Protein AF-A0A8T5NSU2-F1 (afdb_monomer)

Nearest PDB structures (foldseek):
  5zkt-assembly1_A  TM=5.683E-01  e=5.559E+00  Oryza sativa Japonica Group

Secondary structure (DSSP, 8-state):
--------------HHHHHHHHHHHHHHT-S-HHHHHHHHHHHHHHHHHHTT-------HHHHHHHHHHHHTTS-SSHHHHHHHHHHHH--HHHHHHHHHHHHHHHHHH-------------------

Structure (mmCIF, N/CA/C/O backbone):
data_AF-A0A8T5NSU2-F1
#
_entry.id   AF-A0A8T5NSU2-F1
#
loop_
_atom_site.group_PDB
_atom_site.id
_atom_site.type_symbol
_atom_site.label_atom_id
_atom_site.label_alt_id
_atom_site.label_comp_id
_atom_site.label_asym_id
_atom_site.label_entity_id
_atom_site.label_seq_id
_atom_site.pdbx_PDB_ins_code
_atom_site.Cartn_x
_atom_site.Cartn_y
_atom_site.Cartn_z
_atom_site.occupancy
_atom_site.B_iso_or_equiv
_atom_site.auth_seq_id
_atom_site.auth_comp_id
_atom_site.auth_asym_id
_atom_site.auth_atom_id
_atom_site.pdbx_PDB_model_num
ATOM 1 N N . MET A 1 1 ? 9.307 -31.018 8.987 1.00 41.88 1 MET A N 1
ATOM 2 C CA . MET A 1 1 ? 8.361 -29.896 8.836 1.00 41.88 1 MET A CA 1
ATOM 3 C C . MET A 1 1 ? 8.693 -28.917 9.944 1.00 41.88 1 MET A C 1
ATOM 5 O O . MET A 1 1 ? 8.577 -29.302 11.096 1.00 41.88 1 MET A O 1
ATOM 9 N N . GLN A 1 2 ? 9.251 -27.750 9.623 1.00 43.94 2 GLN A N 1
ATOM 10 C CA . GLN A 1 2 ? 9.452 -26.691 10.616 1.00 43.94 2 GLN A CA 1
ATOM 11 C C . GLN A 1 2 ? 8.099 -26.013 10.831 1.00 43.94 2 GLN A C 1
ATOM 13 O O . GLN A 1 2 ? 7.502 -25.534 9.869 1.00 43.94 2 GLN A O 1
ATOM 18 N N . GLU A 1 3 ? 7.595 -26.041 12.062 1.00 50.22 3 GLU A N 1
ATOM 19 C CA . GLU A 1 3 ? 6.443 -25.239 12.468 1.00 50.22 3 GLU A CA 1
ATOM 20 C C . GLU A 1 3 ? 6.800 -23.761 12.269 1.00 50.22 3 GLU A C 1
ATOM 22 O O . GLU A 1 3 ? 7.775 -23.271 12.840 1.00 50.22 3 GLU A O 1
ATOM 27 N N . GLN A 1 4 ? 6.037 -23.052 11.433 1.00 49.06 4 GLN A N 1
ATOM 28 C CA . GLN A 1 4 ? 6.045 -21.593 11.446 1.00 49.06 4 GLN A CA 1
ATOM 29 C C . GLN A 1 4 ? 5.498 -21.167 12.807 1.00 49.06 4 GLN A C 1
ATOM 31 O O . GLN A 1 4 ? 4.303 -21.275 13.073 1.00 49.06 4 GLN A O 1
ATOM 36 N N . VAL A 1 5 ? 6.392 -20.749 13.696 1.00 53.38 5 VAL A N 1
ATOM 37 C CA . VAL A 1 5 ? 6.012 -20.100 14.945 1.00 53.38 5 VAL A CA 1
ATOM 38 C C . VAL A 1 5 ? 5.362 -18.776 14.559 1.00 53.38 5 VAL A C 1
ATOM 40 O O . VAL A 1 5 ? 6.034 -17.897 14.029 1.00 53.38 5 VAL A O 1
ATOM 43 N N . ASP A 1 6 ? 4.055 -18.651 14.790 1.00 65.38 6 ASP A N 1
ATOM 44 C CA . ASP A 1 6 ? 3.331 -17.385 14.661 1.00 65.38 6 ASP A CA 1
ATOM 45 C C . ASP A 1 6 ? 3.981 -16.364 15.613 1.00 65.38 6 ASP A C 1
ATOM 47 O O . ASP A 1 6 ? 3.772 -16.397 16.833 1.00 65.38 6 ASP A O 1
ATOM 51 N N . GLU A 1 7 ? 4.826 -15.485 15.073 1.00 78.69 7 GLU A N 1
ATOM 52 C CA . GLU A 1 7 ? 5.496 -14.449 15.852 1.00 78.69 7 GLU A CA 1
ATOM 53 C C . GLU A 1 7 ? 4.450 -13.491 16.434 1.00 78.69 7 GLU A C 1
ATOM 55 O O . GLU A 1 7 ? 3.730 -12.777 15.732 1.00 78.69 7 GLU A O 1
ATOM 60 N N . ARG A 1 8 ? 4.338 -13.482 17.765 1.00 79.69 8 ARG A N 1
ATOM 61 C CA . ARG A 1 8 ? 3.400 -12.616 18.482 1.00 79.69 8 ARG A CA 1
ATOM 62 C C . ARG A 1 8 ? 4.044 -11.273 18.790 1.00 79.69 8 ARG A C 1
ATOM 64 O O . ARG A 1 8 ? 4.994 -11.195 19.562 1.00 79.69 8 ARG A O 1
ATOM 71 N N . VAL A 1 9 ? 3.448 -10.205 18.266 1.00 82.00 9 VAL A N 1
ATOM 72 C CA . VAL A 1 9 ? 3.836 -8.818 18.558 1.00 82.00 9 VAL A CA 1
ATOM 73 C C . VAL A 1 9 ? 2.920 -8.229 19.636 1.00 82.00 9 VAL A C 1
ATOM 75 O O . VAL A 1 9 ? 1.698 -8.364 19.567 1.00 82.00 9 VAL A O 1
ATOM 78 N N . SER A 1 10 ? 3.499 -7.547 20.630 1.00 87.06 10 SER A N 1
ATOM 79 C CA . SER A 1 10 ? 2.752 -6.759 21.624 1.00 87.06 10 SER A CA 1
ATOM 80 C C . SER A 1 10 ? 3.189 -5.297 21.575 1.00 87.06 10 SER A C 1
ATOM 82 O O . SER A 1 10 ? 4.386 -5.017 21.538 1.00 87.06 10 SER A O 1
ATOM 84 N N . ALA A 1 11 ? 2.232 -4.371 21.607 1.00 86.00 11 ALA A N 1
ATOM 85 C CA . ALA A 1 11 ? 2.486 -2.934 21.629 1.00 86.00 11 ALA A CA 1
ATOM 86 C C . ALA A 1 11 ? 1.686 -2.270 22.755 1.00 86.00 11 ALA A C 1
ATOM 88 O O . ALA A 1 11 ? 0.581 -2.704 23.094 1.00 86.00 11 ALA A O 1
ATOM 89 N N . ARG A 1 12 ? 2.257 -1.219 23.353 1.00 92.00 12 ARG A N 1
ATOM 90 C CA . ARG A 1 12 ? 1.600 -0.423 24.395 1.00 92.00 12 ARG A CA 1
ATOM 91 C C . ARG A 1 12 ? 0.899 0.765 23.753 1.00 92.00 12 ARG A C 1
ATOM 93 O O . ARG A 1 12 ? 1.501 1.479 22.961 1.00 92.00 12 ARG A O 1
ATOM 100 N N . PHE A 1 13 ? -0.349 0.985 24.143 1.00 91.75 13 PHE A N 1
ATOM 101 C CA . PHE A 1 13 ? -1.159 2.107 23.688 1.00 91.75 13 PHE A CA 1
ATOM 102 C C . PHE A 1 13 ? -1.636 2.922 24.881 1.00 91.75 13 PHE A C 1
ATOM 104 O O . PHE A 1 13 ? -1.889 2.381 25.961 1.00 91.75 13 PHE A O 1
ATOM 111 N N . GLU A 1 14 ? -1.807 4.222 24.670 1.00 95.56 14 GLU A N 1
ATOM 112 C CA . GLU A 1 14 ? -2.485 5.071 25.638 1.00 95.56 14 GLU A CA 1
ATOM 113 C C . GLU A 1 14 ? -3.954 4.663 25.787 1.00 95.56 14 GLU A C 1
ATOM 115 O O . GLU A 1 14 ? -4.616 4.249 24.829 1.00 95.56 14 GLU A O 1
ATOM 120 N N . LYS A 1 15 ? -4.496 4.838 26.995 1.00 93.19 15 LYS A N 1
ATOM 121 C CA . LYS A 1 15 ? -5.884 4.475 27.306 1.00 93.19 15 LYS A CA 1
ATOM 122 C C . LYS A 1 15 ? -6.886 5.161 26.371 1.00 93.19 15 LYS A C 1
ATOM 124 O O . LYS A 1 15 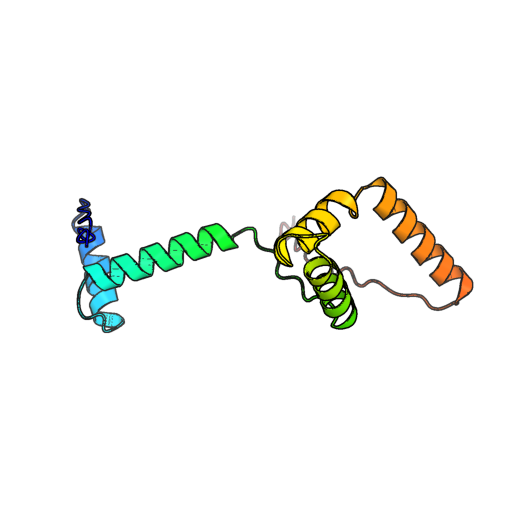? -7.751 4.492 25.812 1.00 93.19 15 LYS A O 1
ATOM 129 N N . ALA A 1 16 ? -6.723 6.465 26.144 1.00 94.25 16 ALA A N 1
ATOM 130 C CA . ALA A 1 16 ? -7.602 7.243 25.271 1.00 94.25 16 ALA A CA 1
ATOM 131 C C . ALA A 1 16 ? -7.591 6.738 23.815 1.00 94.25 16 ALA A C 1
ATOM 133 O O . ALA A 1 16 ? -8.600 6.809 23.114 1.00 94.25 16 ALA A O 1
ATOM 134 N N . MET A 1 17 ? -6.460 6.200 23.351 1.00 91.56 17 MET A N 1
ATOM 135 C CA . MET A 1 17 ? -6.356 5.603 22.022 1.00 91.56 17 MET A CA 1
ATOM 136 C C . MET A 1 17 ? -7.109 4.273 21.954 1.00 91.56 17 MET A C 1
ATOM 138 O O . MET A 1 17 ? -7.865 4.044 21.011 1.00 91.56 17 MET A O 1
ATOM 142 N N . MET A 1 18 ? -6.974 3.427 22.978 1.00 93.81 18 MET A N 1
ATOM 143 C CA . MET A 1 18 ? -7.697 2.154 23.038 1.00 93.81 18 MET A CA 1
ATOM 144 C C . MET A 1 18 ? -9.214 2.334 23.121 1.00 93.81 18 MET A C 1
ATOM 146 O O . MET A 1 18 ? -9.948 1.554 22.522 1.00 93.81 18 MET A O 1
ATOM 150 N N . GLU A 1 19 ? -9.695 3.392 23.774 1.00 94.56 19 GLU A N 1
ATOM 151 C CA . GLU A 1 19 ? -11.123 3.737 23.792 1.00 94.56 19 GLU A CA 1
ATOM 152 C C . GLU A 1 19 ? -11.651 4.097 22.391 1.00 94.56 19 GLU A C 1
ATOM 154 O O . GLU A 1 19 ? -12.759 3.701 22.015 1.00 94.56 19 GLU A O 1
ATOM 159 N N . LYS A 1 20 ? -10.849 4.796 21.576 1.00 93.25 20 LYS A N 1
ATOM 160 C CA . LYS A 1 20 ? -11.188 5.066 20.168 1.00 93.25 20 LYS A CA 1
ATOM 161 C C . LYS A 1 20 ? -11.215 3.779 19.344 1.00 93.25 20 LYS A C 1
ATOM 163 O O . LYS A 1 20 ? -12.150 3.579 18.572 1.00 93.25 20 LYS A O 1
ATOM 168 N N . VAL A 1 21 ? -10.229 2.901 19.539 1.00 93.31 21 VAL A N 1
ATOM 169 C CA . VAL A 1 21 ? -10.177 1.586 18.879 1.00 93.31 21 VAL A CA 1
ATOM 170 C C . VAL A 1 21 ? -11.413 0.762 19.231 1.00 93.31 21 VAL A C 1
ATOM 172 O O . VAL A 1 21 ? -12.066 0.238 18.337 1.00 93.31 21 VAL A O 1
ATOM 175 N N . ASP A 1 22 ? -11.803 0.710 20.504 1.00 93.75 22 ASP A N 1
ATOM 176 C CA . ASP A 1 22 ? -13.002 -0.009 20.950 1.00 93.75 22 ASP A CA 1
ATOM 177 C C . ASP A 1 22 ? -14.282 0.492 20.296 1.00 93.75 22 ASP A C 1
ATOM 179 O O . ASP A 1 22 ? -15.144 -0.299 19.900 1.00 93.75 22 ASP A O 1
ATOM 183 N N . LYS A 1 23 ? -14.407 1.814 20.170 1.00 94.69 23 LYS A N 1
ATOM 184 C CA . LYS A 1 23 ? -15.542 2.431 19.491 1.00 94.69 23 LYS A CA 1
ATOM 185 C C . LYS A 1 23 ? -15.609 1.997 18.026 1.00 94.69 23 LYS A C 1
ATOM 187 O O . LYS A 1 23 ? -16.686 1.633 17.557 1.00 94.69 23 LYS A O 1
ATOM 192 N N . GLU A 1 24 ? -14.480 1.995 17.321 1.00 92.81 24 GLU A N 1
ATOM 193 C CA . GLU A 1 24 ? -14.416 1.591 15.912 1.00 92.81 24 GLU A CA 1
ATOM 194 C C . GLU A 1 24 ? -14.621 0.083 15.713 1.00 92.81 24 GLU A C 1
ATOM 196 O O . GLU A 1 24 ? -15.353 -0.310 14.805 1.00 92.81 24 GLU A O 1
ATOM 201 N N . VAL A 1 25 ? -14.067 -0.759 16.593 1.00 94.50 25 VAL A N 1
ATOM 202 C CA . VAL A 1 25 ? -14.277 -2.218 16.595 1.00 94.50 25 VAL A CA 1
ATOM 203 C C . VAL A 1 25 ? -15.767 -2.538 16.684 1.00 94.50 25 VAL A C 1
ATOM 205 O O . VAL A 1 25 ? -16.285 -3.285 15.854 1.00 94.50 25 VAL A O 1
ATOM 208 N N . ARG A 1 26 ? -16.480 -1.914 17.634 1.00 92.81 26 ARG A N 1
ATOM 209 C CA . ARG A 1 26 ? -17.932 -2.096 17.800 1.00 92.81 26 ARG A CA 1
ATOM 210 C C . ARG A 1 26 ? -18.719 -1.567 16.608 1.00 92.81 26 ARG A C 1
ATOM 212 O O . ARG A 1 26 ? -19.615 -2.245 16.122 1.00 92.81 26 ARG A O 1
ATOM 219 N N . LYS A 1 27 ? -18.383 -0.365 16.133 1.00 93.00 27 LYS A N 1
ATOM 220 C CA . LYS A 1 27 ? -19.085 0.293 15.022 1.00 93.00 27 LYS A CA 1
ATOM 221 C C . LYS A 1 27 ? -18.992 -0.504 13.720 1.00 93.00 27 LYS A C 1
ATOM 223 O O . LYS A 1 27 ? -19.951 -0.532 12.959 1.00 93.00 27 LYS A O 1
ATOM 228 N N . ARG A 1 28 ? -17.838 -1.116 13.454 1.00 90.75 28 ARG A N 1
ATOM 229 C CA . ARG A 1 28 ? -17.561 -1.848 12.209 1.00 90.75 28 ARG A CA 1
ATOM 230 C C . ARG A 1 28 ? -17.786 -3.360 12.326 1.00 90.75 28 ARG A C 1
ATOM 232 O O . ARG A 1 28 ? -17.606 -4.060 11.338 1.00 90.75 28 ARG A O 1
ATOM 239 N N . GLY A 1 29 ? -18.180 -3.854 13.502 1.00 91.88 29 GLY A N 1
ATOM 240 C CA . GLY A 1 29 ? -18.499 -5.267 13.718 1.00 91.88 29 GLY A CA 1
ATOM 241 C C . GLY A 1 29 ? -17.285 -6.199 13.703 1.00 91.88 29 GLY A C 1
ATOM 242 O O . GLY A 1 29 ? -17.420 -7.358 13.323 1.00 91.88 29 GLY A O 1
ATOM 243 N N . TYR A 1 30 ? -16.102 -5.717 14.095 1.00 91.75 30 TYR A N 1
ATOM 244 C CA . TYR A 1 30 ? -14.924 -6.581 14.211 1.00 91.75 30 TYR A CA 1
ATOM 245 C C . TYR A 1 30 ? -15.037 -7.497 15.437 1.00 91.75 30 TYR A C 1
ATOM 247 O O . TYR A 1 30 ? -15.476 -7.044 16.498 1.00 91.75 30 TYR A O 1
ATOM 255 N N . PRO A 1 31 ? -14.592 -8.762 15.347 1.00 88.38 31 PRO A N 1
ATOM 256 C CA . PRO A 1 31 ? -14.737 -9.720 16.443 1.00 88.38 31 PRO A CA 1
ATOM 257 C C . PRO A 1 31 ? -13.791 -9.426 17.613 1.00 88.38 31 PRO A C 1
ATOM 259 O O . PRO A 1 31 ? -14.102 -9.752 18.756 1.00 88.38 31 PRO A O 1
ATOM 262 N N . ASN A 1 32 ? -12.634 -8.806 17.361 1.00 91.62 32 ASN A N 1
ATOM 263 C CA . ASN A 1 32 ? -11.714 -8.372 18.407 1.00 91.62 32 ASN A CA 1
ATOM 264 C C . ASN A 1 32 ? -10.835 -7.192 17.953 1.00 91.62 32 ASN A C 1
ATOM 266 O O . ASN A 1 32 ? -10.723 -6.878 16.766 1.00 91.62 32 ASN A O 1
ATOM 270 N N . ARG A 1 33 ? -10.186 -6.546 18.929 1.00 91.69 33 ARG A N 1
ATOM 271 C CA . ARG A 1 33 ? -9.273 -5.411 18.714 1.00 91.69 33 ARG A CA 1
ATOM 272 C C . ARG A 1 33 ? -8.079 -5.777 17.836 1.00 91.69 33 ARG A C 1
ATOM 274 O O . ARG A 1 33 ? -7.659 -4.966 17.022 1.00 91.69 33 ARG A O 1
ATOM 281 N N . SER A 1 34 ? -7.527 -6.975 18.015 1.00 90.50 34 SER A N 1
ATOM 282 C CA . SER A 1 34 ? -6.327 -7.417 17.304 1.00 90.50 34 SER A CA 1
ATOM 283 C C . SER A 1 34 ? -6.574 -7.560 15.806 1.00 90.50 34 SER A C 1
ATOM 285 O O . SER A 1 34 ? -5.721 -7.170 15.018 1.00 90.50 34 SER A O 1
ATOM 287 N N . GLU A 1 35 ? -7.743 -8.055 15.399 1.00 89.69 35 GLU A N 1
ATOM 288 C CA . GLU A 1 35 ? -8.114 -8.143 13.988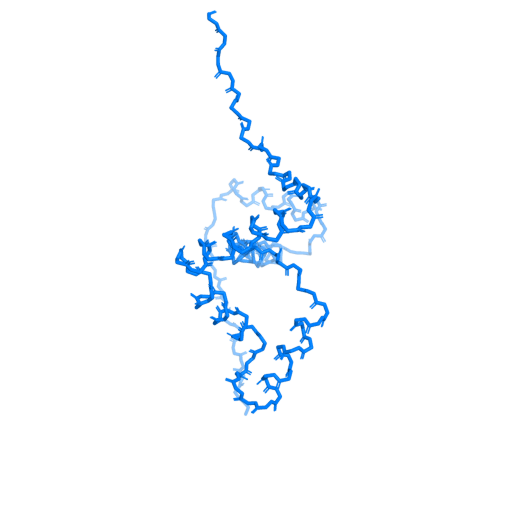 1.00 89.69 35 GLU A CA 1
ATOM 289 C C . GLU A 1 35 ? -8.310 -6.759 13.372 1.00 89.69 35 GLU A C 1
ATOM 291 O O . GLU A 1 35 ? -7.798 -6.500 12.286 1.00 89.69 35 GLU A O 1
ATOM 296 N N . PHE A 1 36 ? -8.984 -5.852 14.084 1.00 93.25 36 PHE A N 1
ATOM 297 C CA . PHE A 1 36 ? -9.112 -4.466 13.637 1.00 93.25 36 PHE A CA 1
ATOM 298 C C . PHE A 1 36 ? -7.741 -3.809 13.444 1.00 93.25 36 PHE A C 1
ATOM 300 O O . PHE A 1 36 ? -7.493 -3.214 12.400 1.00 93.25 36 PHE A O 1
ATOM 307 N N . LEU A 1 37 ? -6.845 -3.940 14.428 1.00 92.06 37 LEU A N 1
ATOM 308 C CA . LEU A 1 37 ? -5.506 -3.361 14.356 1.00 92.06 37 LEU A CA 1
ATOM 309 C C . LEU A 1 37 ? -4.688 -3.975 13.219 1.00 92.06 37 LEU A C 1
ATOM 311 O O . LEU A 1 37 ? -4.047 -3.227 12.495 1.00 92.06 37 LEU A O 1
ATOM 315 N N . ARG A 1 38 ? -4.766 -5.295 13.002 1.00 90.06 38 ARG A N 1
ATOM 316 C CA . ARG A 1 38 ? -4.087 -5.957 11.879 1.00 90.06 38 ARG A CA 1
ATOM 317 C C . ARG A 1 38 ? -4.526 -5.366 10.540 1.00 90.06 38 ARG A C 1
ATOM 319 O O . ARG A 1 38 ? -3.679 -4.900 9.788 1.00 90.06 38 ARG A O 1
ATOM 326 N N . ARG A 1 39 ? -5.838 -5.292 10.289 1.00 89.94 39 ARG A N 1
ATOM 327 C CA . ARG A 1 39 ? -6.360 -4.727 9.033 1.00 89.94 39 ARG A CA 1
ATOM 328 C C . ARG A 1 39 ? -6.060 -3.240 8.887 1.00 89.94 39 ARG A C 1
ATOM 330 O O . ARG A 1 39 ? -5.809 -2.773 7.785 1.00 89.94 39 ARG A O 1
ATOM 337 N N . ALA A 1 40 ? -6.095 -2.486 9.985 1.00 89.62 40 ALA A N 1
ATOM 338 C CA . ALA A 1 40 ? -5.750 -1.070 9.967 1.00 89.62 40 ALA A CA 1
ATOM 339 C C . ALA A 1 40 ? -4.269 -0.858 9.618 1.00 89.62 40 ALA A C 1
ATOM 341 O O . ALA A 1 40 ? -3.949 0.046 8.853 1.00 89.62 40 ALA A O 1
ATOM 342 N N . THR A 1 41 ? -3.376 -1.696 10.150 1.00 89.75 41 THR A N 1
ATOM 343 C CA . THR A 1 41 ? -1.949 -1.672 9.818 1.00 89.75 41 THR A CA 1
ATOM 344 C C . THR A 1 41 ? -1.703 -2.085 8.370 1.00 89.75 41 THR A C 1
ATOM 346 O O . THR A 1 41 ? -0.977 -1.381 7.680 1.00 89.75 41 THR A O 1
ATOM 349 N N . GLU A 1 42 ? -2.333 -3.159 7.889 1.00 89.69 42 GLU A N 1
ATOM 350 C CA . GLU A 1 42 ? -2.246 -3.587 6.483 1.00 89.69 42 GLU A CA 1
ATOM 351 C C . GLU A 1 42 ? -2.706 -2.478 5.533 1.00 89.69 42 GLU A C 1
ATOM 353 O O . GLU A 1 42 ? -1.961 -2.094 4.639 1.00 89.69 42 GLU A O 1
ATOM 358 N N . ALA A 1 43 ? -3.878 -1.886 5.785 1.00 86.06 43 ALA A N 1
ATOM 359 C CA . ALA A 1 43 ? -4.407 -0.799 4.966 1.00 86.06 43 ALA A CA 1
ATOM 360 C C . ALA A 1 43 ? -3.517 0.452 4.996 1.00 86.06 43 ALA A C 1
ATOM 362 O O . ALA A 1 43 ? -3.412 1.164 4.003 1.00 86.06 43 ALA A O 1
ATOM 363 N N . TYR A 1 44 ? -2.876 0.740 6.131 1.00 85.19 44 TYR A N 1
ATOM 364 C CA . TYR A 1 44 ? -1.945 1.861 6.241 1.00 85.19 44 TYR A CA 1
ATOM 365 C C . TYR A 1 44 ? -0.638 1.601 5.482 1.00 85.19 44 TYR A C 1
ATOM 367 O O . TYR A 1 44 ? -0.135 2.501 4.818 1.00 85.19 44 TYR A O 1
ATOM 375 N N . LEU A 1 45 ? -0.105 0.378 5.540 1.00 83.69 45 LEU A N 1
ATOM 376 C CA . LEU A 1 45 ? 1.081 -0.011 4.775 1.00 83.69 45 LEU A CA 1
ATOM 377 C C . LEU A 1 45 ? 0.795 -0.006 3.271 1.00 83.69 45 LEU A C 1
ATOM 379 O O . LEU A 1 45 ? 1.572 0.567 2.518 1.00 83.69 45 LEU A O 1
ATOM 383 N N . GLU A 1 46 ? -0.348 -0.548 2.851 1.00 83.12 46 GLU A N 1
ATOM 384 C CA . GLU A 1 46 ? -0.811 -0.477 1.463 1.00 83.12 46 GLU A CA 1
ATOM 385 C C . GLU A 1 46 ? -0.990 0.981 1.015 1.00 83.12 46 GLU A C 1
ATOM 387 O O . GLU A 1 46 ? -0.600 1.347 -0.091 1.00 83.12 46 GLU A O 1
ATOM 392 N N . ALA A 1 47 ? -1.532 1.847 1.876 1.00 77.69 47 ALA A N 1
ATOM 393 C CA . ALA A 1 47 ? -1.650 3.270 1.575 1.00 77.69 47 ALA A CA 1
ATOM 394 C C . ALA A 1 47 ? -0.279 3.945 1.411 1.00 77.69 47 ALA A C 1
ATOM 39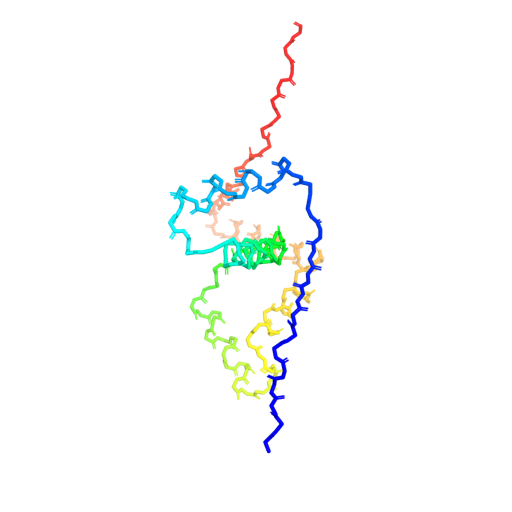6 O O . ALA A 1 47 ? -0.128 4.734 0.486 1.00 77.69 47 ALA A O 1
ATOM 397 N N . ILE A 1 48 ? 0.714 3.619 2.248 1.00 78.69 48 ILE A N 1
ATOM 398 C CA . ILE A 1 48 ? 2.091 4.127 2.110 1.00 78.69 48 ILE A CA 1
ATOM 399 C C . ILE A 1 48 ? 2.728 3.633 0.809 1.00 78.69 48 ILE A C 1
ATOM 401 O O . ILE A 1 48 ? 3.339 4.418 0.084 1.00 78.69 48 ILE A O 1
ATOM 405 N N . GLU A 1 49 ? 2.591 2.344 0.493 1.00 76.19 49 GLU A N 1
ATOM 406 C CA . GLU A 1 49 ? 3.111 1.777 -0.756 1.00 76.19 49 GLU A CA 1
ATOM 407 C C . GLU A 1 49 ? 2.487 2.458 -1.977 1.00 76.19 49 GLU A C 1
ATOM 409 O O . GLU A 1 49 ? 3.174 2.722 -2.967 1.00 76.19 49 GLU A O 1
ATOM 414 N N . ASN A 1 50 ? 1.204 2.804 -1.878 1.00 71.12 50 ASN A N 1
ATOM 415 C CA . ASN A 1 50 ? 0.454 3.433 -2.951 1.00 71.12 50 ASN A CA 1
ATOM 416 C C . ASN A 1 50 ? 0.529 4.970 -2.963 1.00 71.12 50 ASN A C 1
ATOM 418 O O . ASN A 1 50 ? 0.113 5.569 -3.955 1.00 71.12 50 ASN A O 1
ATOM 422 N N . GLU A 1 51 ? 1.085 5.627 -1.938 1.00 66.00 51 GLU A N 1
ATOM 423 C CA . GLU A 1 51 ? 1.082 7.096 -1.791 1.00 66.00 51 GLU A CA 1
ATOM 424 C C . GLU A 1 51 ? 1.769 7.810 -2.971 1.00 66.00 51 GLU A C 1
ATOM 426 O O . GLU A 1 51 ? 1.396 8.924 -3.331 1.00 66.00 51 GLU A O 1
ATOM 431 N N . ASN A 1 52 ? 2.709 7.135 -3.642 1.00 57.97 52 ASN A N 1
ATOM 432 C CA . ASN A 1 52 ? 3.395 7.625 -4.844 1.00 57.97 52 ASN A CA 1
ATOM 433 C C . ASN A 1 52 ? 3.113 6.785 -6.102 1.00 57.97 52 ASN A C 1
ATOM 435 O O . ASN A 1 52 ? 3.871 6.840 -7.074 1.00 57.97 52 ASN A O 1
ATOM 439 N N . THR A 1 53 ? 2.044 5.986 -6.107 1.00 61.69 53 THR A N 1
ATOM 440 C CA . THR A 1 53 ? 1.692 5.169 -7.274 1.00 61.69 53 THR A CA 1
ATOM 441 C C . THR A 1 53 ? 0.813 5.948 -8.243 1.00 61.69 53 THR A C 1
ATOM 443 O O . THR A 1 53 ? -0.328 6.305 -7.961 1.00 61.69 53 THR A O 1
ATOM 446 N N . LEU A 1 54 ? 1.351 6.210 -9.434 1.00 61.19 54 LEU A N 1
ATOM 447 C CA . LEU A 1 54 ? 0.579 6.757 -10.541 1.00 61.19 54 LEU A CA 1
ATOM 448 C C . LEU A 1 54 ? -0.045 5.589 -11.310 1.00 61.19 54 LEU A C 1
ATOM 450 O O . LEU A 1 54 ? 0.664 4.773 -11.901 1.00 61.19 54 LEU A O 1
ATOM 454 N N . THR A 1 55 ? -1.375 5.481 -11.282 1.00 64.25 55 THR A N 1
ATOM 455 C CA . THR A 1 55 ? -2.080 4.438 -12.038 1.00 64.25 55 THR A CA 1
ATOM 456 C C . THR A 1 55 ? -2.127 4.846 -13.507 1.00 64.25 55 THR A C 1
ATOM 458 O O . THR A 1 55 ? -2.838 5.777 -13.875 1.00 64.25 55 THR A O 1
ATOM 461 N N . VAL A 1 56 ? -1.347 4.165 -14.350 1.00 65.88 56 VAL A N 1
ATOM 462 C CA . VAL A 1 56 ? -1.326 4.392 -15.802 1.00 65.88 56 VAL A CA 1
ATOM 463 C C . VAL A 1 56 ? -2.074 3.261 -16.498 1.00 65.88 56 VAL A C 1
ATOM 465 O O . VAL A 1 56 ? -1.686 2.094 -16.407 1.00 65.88 56 VAL A O 1
ATOM 468 N N . GLU A 1 57 ? -3.120 3.597 -17.250 1.00 72.62 57 GLU A N 1
ATOM 469 C CA . GLU A 1 57 ? -3.755 2.633 -18.144 1.00 72.62 57 GLU A CA 1
ATOM 470 C C . GLU A 1 57 ? -2.929 2.460 -19.420 1.00 72.62 57 GLU A C 1
ATOM 472 O O . GLU A 1 57 ? -2.786 3.366 -20.240 1.00 72.62 57 GLU A O 1
ATOM 477 N N . LEU A 1 58 ? -2.377 1.260 -19.603 1.00 75.12 58 LEU A N 1
ATOM 478 C CA . LEU A 1 58 ? -1.647 0.915 -20.818 1.00 75.12 58 LEU A CA 1
ATOM 479 C C . LEU A 1 58 ? -2.607 0.445 -21.918 1.00 75.12 58 LEU A C 1
ATOM 481 O O . LEU A 1 58 ? -3.460 -0.420 -21.688 1.00 75.12 58 LEU A O 1
ATOM 485 N N . SER A 1 59 ? -2.393 0.957 -23.133 1.00 82.06 59 SER A N 1
ATOM 486 C CA . SER A 1 59 ? -3.062 0.494 -24.354 1.00 82.06 59 SER A CA 1
ATOM 487 C C . SER A 1 59 ? -2.934 -1.032 -24.524 1.00 82.06 59 SER A C 1
ATOM 489 O O . SER A 1 59 ? -1.863 -1.586 -24.249 1.00 82.06 59 SER A O 1
ATOM 491 N N . PRO A 1 60 ? -3.974 -1.732 -25.027 1.00 81.12 60 PRO A N 1
ATOM 492 C CA . PRO A 1 60 ? -3.917 -3.169 -25.306 1.00 81.12 60 PRO A CA 1
ATOM 493 C C . PRO A 1 60 ? -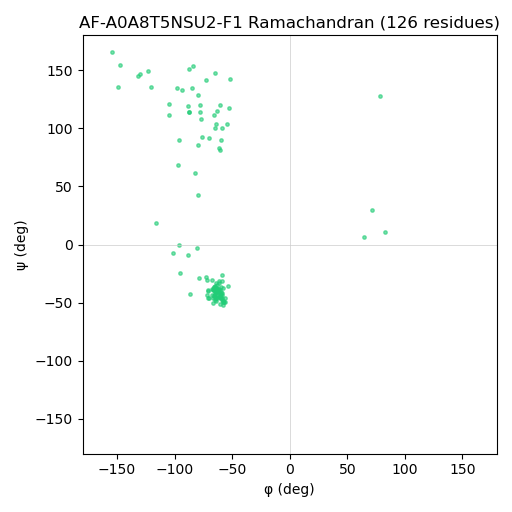2.738 -3.577 -26.199 1.00 81.12 60 PRO A C 1
ATOM 495 O O . PRO A 1 60 ? -2.136 -4.626 -25.979 1.00 81.12 60 PRO A O 1
ATOM 498 N N . LEU A 1 61 ? -2.369 -2.726 -27.163 1.00 79.25 61 LEU A N 1
ATOM 499 C CA . LEU A 1 61 ? -1.233 -2.963 -28.056 1.00 79.25 61 LEU A CA 1
ATOM 500 C C . LEU A 1 61 ? 0.088 -2.972 -27.278 1.00 79.25 61 LEU A C 1
ATOM 502 O O . LEU A 1 61 ? 0.914 -3.863 -27.462 1.00 79.25 61 LEU A O 1
ATOM 506 N N . LEU A 1 62 ? 0.255 -2.022 -26.354 1.00 78.81 62 LEU A N 1
ATOM 507 C CA . LEU A 1 62 ? 1.448 -1.934 -25.515 1.00 78.81 62 LEU A CA 1
ATOM 508 C C . LEU A 1 62 ? 1.543 -3.125 -24.552 1.00 78.81 62 LEU A C 1
ATOM 510 O O . LEU A 1 62 ? 2.620 -3.683 -24.361 1.00 78.81 62 LEU A O 1
ATOM 514 N N . LYS A 1 63 ? 0.407 -3.559 -23.990 1.00 83.31 63 LYS A N 1
ATOM 515 C CA . LYS A 1 63 ? 0.331 -4.764 -23.147 1.00 83.31 63 LYS A CA 1
ATOM 516 C C . LYS A 1 63 ? 0.753 -6.019 -23.916 1.00 83.31 63 LYS A C 1
ATOM 518 O O . LYS A 1 63 ? 1.498 -6.832 -23.375 1.00 83.31 63 LYS A O 1
ATOM 523 N N . GLY A 1 64 ? 0.308 -6.156 -25.168 1.00 83.44 64 GLY A N 1
ATOM 524 C CA . GLY A 1 64 ? 0.722 -7.248 -26.053 1.00 83.44 64 GLY A CA 1
ATOM 525 C C . GLY A 1 64 ? 2.230 -7.252 -26.298 1.00 83.44 64 GLY A C 1
ATOM 526 O O . GLY A 1 64 ? 2.876 -8.284 -26.134 1.00 83.44 64 GLY A O 1
ATOM 527 N N . PHE A 1 65 ? 2.798 -6.081 -26.585 1.00 84.88 65 PHE A N 1
ATOM 528 C CA . PHE A 1 65 ? 4.236 -5.922 -26.799 1.00 84.88 65 PHE A CA 1
ATOM 529 C C . PHE A 1 65 ? 5.066 -6.253 -25.548 1.00 84.88 65 PHE A C 1
ATOM 531 O O . PHE A 1 65 ? 6.031 -7.010 -25.624 1.00 84.88 65 PHE A O 1
ATOM 538 N N . ILE A 1 66 ? 4.667 -5.748 -24.375 1.00 85.75 66 ILE A N 1
ATOM 539 C CA . ILE A 1 66 ? 5.337 -6.054 -23.100 1.00 85.75 66 ILE A CA 1
ATOM 540 C C . ILE A 1 66 ? 5.315 -7.558 -22.826 1.00 85.75 66 ILE A C 1
ATOM 542 O O . ILE A 1 66 ? 6.331 -8.126 -22.428 1.00 85.75 66 ILE A O 1
ATOM 546 N N . LYS A 1 67 ? 4.170 -8.209 -23.056 1.00 88.12 67 LYS A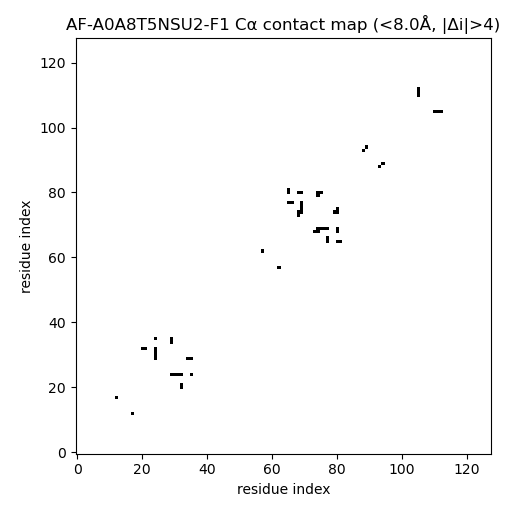 N 1
ATOM 547 C CA . LYS A 1 67 ? 4.040 -9.655 -22.874 1.00 88.12 67 LYS A CA 1
ATOM 548 C C . LYS A 1 67 ? 5.019 -10.414 -23.768 1.00 88.12 67 LYS A C 1
ATOM 550 O O . LYS A 1 67 ? 5.733 -11.277 -23.276 1.00 88.12 67 LYS A O 1
ATOM 555 N N . GLU A 1 68 ? 5.111 -10.049 -25.043 1.00 89.69 68 GLU A N 1
ATOM 556 C CA . GLU A 1 68 ? 6.042 -10.680 -25.978 1.00 89.69 68 GLU A CA 1
ATOM 557 C C . GLU A 1 68 ? 7.510 -10.508 -25.555 1.00 89.69 68 GLU A C 1
ATOM 559 O O . GLU A 1 68 ? 8.299 -11.447 -25.663 1.00 89.69 68 GLU A O 1
ATOM 564 N N . MET A 1 69 ? 7.889 -9.342 -25.023 1.00 85.00 69 MET A N 1
ATOM 565 C CA . MET A 1 69 ? 9.248 -9.127 -24.516 1.00 85.00 69 MET A CA 1
ATOM 566 C C . MET A 1 69 ? 9.569 -9.992 -23.290 1.00 85.00 69 MET A C 1
ATOM 568 O O . MET A 1 69 ? 10.696 -10.471 -23.155 1.00 85.00 69 MET A O 1
ATOM 572 N N . VAL A 1 70 ? 8.591 -10.216 -22.410 1.00 89.25 70 VAL A N 1
ATOM 573 C CA . VAL A 1 70 ? 8.741 -11.112 -21.254 1.00 89.25 70 VAL A CA 1
ATOM 574 C C . VAL A 1 70 ? 8.808 -12.572 -21.705 1.00 89.25 70 VAL A C 1
ATOM 576 O O . VAL A 1 70 ? 9.718 -13.286 -21.295 1.00 89.25 70 VAL A O 1
ATOM 579 N N . ASP A 1 71 ? 7.916 -12.998 -22.602 1.00 90.62 71 ASP A N 1
ATOM 580 C CA . ASP A 1 71 ? 7.863 -14.375 -23.118 1.00 90.62 71 ASP A CA 1
ATOM 581 C C . ASP A 1 71 ? 9.156 -14.759 -23.863 1.00 90.62 71 ASP A C 1
ATOM 583 O O . ASP A 1 71 ? 9.615 -15.898 -23.793 1.00 90.62 71 ASP A O 1
ATOM 587 N N . ARG A 1 72 ? 9.790 -13.794 -24.542 1.00 91.38 72 ARG A N 1
ATOM 588 C CA . ARG A 1 72 ? 11.093 -13.963 -25.209 1.00 91.38 72 ARG A CA 1
ATOM 589 C C . ARG A 1 72 ? 12.296 -13.861 -24.258 1.00 91.38 72 ARG A C 1
ATOM 591 O O . ARG A 1 72 ? 13.428 -14.034 -24.700 1.00 91.38 72 ARG A O 1
ATOM 598 N N . GLY A 1 73 ? 12.069 -13.583 -22.973 1.00 87.00 73 GLY A N 1
ATOM 599 C CA . GLY A 1 73 ? 13.102 -13.558 -21.936 1.00 87.00 73 GLY A CA 1
ATOM 600 C C . GLY A 1 73 ? 13.911 -12.262 -21.839 1.00 87.00 73 GLY A C 1
ATOM 601 O O . GLY A 1 73 ? 14.900 -12.232 -21.110 1.00 87.00 73 GLY A O 1
ATOM 602 N N . TYR A 1 74 ? 13.512 -11.183 -22.524 1.00 84.81 74 TYR A N 1
ATOM 603 C CA . TYR A 1 74 ? 14.180 -9.879 -22.388 1.00 84.81 74 TYR A CA 1
ATOM 604 C C . TYR A 1 74 ? 13.966 -9.268 -20.998 1.00 84.81 74 TYR A C 1
ATOM 606 O O . TYR A 1 74 ? 14.838 -8.572 -20.483 1.00 84.81 74 TYR A O 1
ATOM 614 N N . TYR A 1 75 ? 12.822 -9.559 -20.374 1.00 87.94 75 TYR A N 1
ATOM 615 C CA . TYR A 1 75 ? 12.488 -9.101 -19.031 1.00 87.94 75 TYR A CA 1
ATOM 616 C C . TYR A 1 75 ? 11.974 -10.248 -18.168 1.00 87.94 75 TYR A C 1
ATOM 618 O O . TYR A 1 75 ? 11.243 -11.116 -18.631 1.00 87.94 75 TYR A O 1
ATOM 626 N N . THR A 1 76 ? 12.312 -10.210 -16.879 1.00 83.31 76 THR A N 1
ATOM 627 C CA . THR A 1 76 ? 11.871 -11.214 -15.897 1.00 83.31 76 THR A CA 1
ATOM 628 C C . THR A 1 76 ? 10.391 -11.091 -15.552 1.00 83.31 76 THR A C 1
ATOM 630 O O . THR A 1 76 ? 9.757 -12.080 -15.204 1.00 83.31 76 THR A O 1
ATOM 633 N N . THR A 1 77 ? 9.840 -9.875 -15.600 1.00 87.25 77 THR A N 1
ATOM 634 C CA . THR A 1 77 ? 8.430 -9.598 -15.306 1.00 87.25 77 THR A CA 1
ATOM 635 C C . THR A 1 77 ? 7.920 -8.426 -16.150 1.00 87.25 77 THR A C 1
ATOM 637 O O . THR A 1 77 ? 8.706 -7.540 -16.501 1.00 87.25 77 THR A O 1
ATOM 640 N N . PRO A 1 78 ? 6.599 -8.351 -16.418 1.00 83.31 78 PRO A N 1
ATOM 641 C CA . PRO A 1 78 ? 5.993 -7.204 -17.097 1.00 83.31 78 PRO A CA 1
ATOM 642 C C . PRO A 1 78 ? 6.239 -5.882 -16.364 1.00 83.31 78 PRO A C 1
ATOM 644 O O . PRO A 1 78 ? 6.488 -4.863 -16.998 1.00 83.31 78 PRO A O 1
ATOM 647 N N . LYS A 1 79 ? 6.224 -5.908 -15.023 1.00 83.62 79 LYS A N 1
ATOM 648 C CA . LYS A 1 79 ? 6.511 -4.739 -14.181 1.00 83.62 79 LYS A CA 1
ATOM 649 C C . LYS A 1 79 ? 7.896 -4.168 -14.481 1.00 83.62 79 LYS A C 1
ATOM 651 O O . LYS A 1 79 ? 8.011 -2.980 -14.752 1.00 83.62 79 LYS A O 1
ATOM 656 N N . LYS A 1 80 ? 8.918 -5.026 -14.522 1.00 81.81 80 LYS A N 1
ATOM 657 C CA . LYS A 1 80 ? 10.293 -4.602 -14.800 1.00 81.81 80 LYS A CA 1
ATOM 658 C C . LYS A 1 80 ? 10.447 -4.032 -16.211 1.00 81.81 80 LYS A C 1
ATOM 660 O O . LYS A 1 80 ? 11.160 -3.056 -16.383 1.00 81.81 80 LYS A O 1
ATOM 665 N N . ALA A 1 81 ? 9.747 -4.598 -17.195 1.00 82.88 81 ALA A N 1
ATOM 666 C CA . ALA A 1 81 ? 9.725 -4.061 -18.556 1.00 82.88 81 ALA A CA 1
ATOM 667 C C . ALA A 1 81 ? 9.124 -2.645 -18.617 1.00 82.88 81 ALA A C 1
ATOM 669 O O . ALA A 1 81 ? 9.629 -1.786 -19.334 1.00 82.88 81 ALA A O 1
ATOM 670 N N . ILE A 1 82 ? 8.055 -2.395 -17.855 1.00 82.25 82 ILE A N 1
ATOM 671 C CA . ILE A 1 82 ? 7.404 -1.080 -17.782 1.00 82.25 82 ILE A CA 1
ATOM 672 C C . ILE A 1 82 ? 8.293 -0.070 -17.052 1.00 82.25 82 ILE A C 1
ATOM 674 O O . ILE A 1 82 ? 8.466 1.042 -17.540 1.00 82.25 82 ILE A O 1
ATOM 678 N N . GLU A 1 83 ? 8.864 -0.450 -15.908 1.00 82.06 83 GLU A N 1
ATOM 679 C CA . GLU A 1 83 ? 9.770 0.408 -15.134 1.00 82.06 83 GLU A CA 1
ATOM 680 C C . GLU A 1 83 ? 10.976 0.831 -15.975 1.00 82.06 83 GLU A C 1
ATOM 682 O O . GLU A 1 83 ? 11.243 2.021 -16.108 1.00 82.06 83 GLU A O 1
ATOM 687 N N . ASP A 1 84 ? 11.635 -0.130 -16.622 1.00 81.88 84 ASP A N 1
ATOM 688 C CA . ASP A 1 84 ? 12.800 0.102 -17.476 1.00 81.88 84 ASP A CA 1
ATOM 689 C C . ASP A 1 84 ? 12.463 1.014 -18.667 1.00 81.88 84 ASP A C 1
ATOM 691 O O . ASP A 1 84 ? 13.172 1.985 -18.948 1.00 81.88 84 ASP A O 1
ATOM 695 N N . ALA A 1 85 ? 11.316 0.773 -19.316 1.00 77.88 85 ALA A N 1
ATOM 696 C CA . ALA A 1 85 ? 10.821 1.631 -20.384 1.00 77.88 85 ALA A CA 1
ATOM 697 C C . ALA A 1 85 ? 10.582 3.062 -19.888 1.00 77.88 85 ALA A C 1
ATOM 699 O O . ALA A 1 85 ? 11.006 4.008 -20.543 1.00 77.88 85 ALA A O 1
ATOM 700 N N . ILE A 1 86 ? 9.951 3.249 -18.727 1.00 76.25 86 ILE A N 1
ATO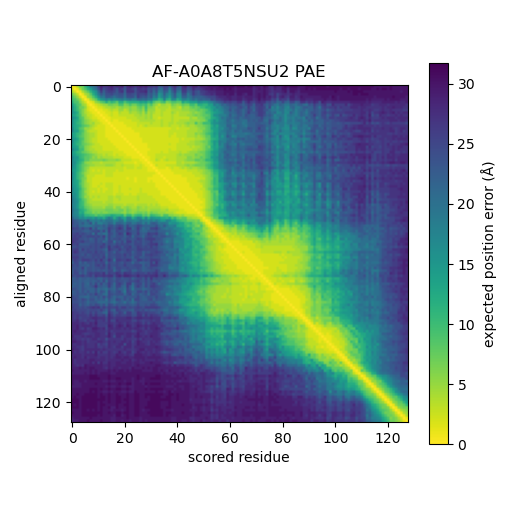M 701 C CA . ILE A 1 86 ? 9.692 4.589 -18.192 1.00 76.25 86 ILE A CA 1
ATOM 702 C C . ILE A 1 86 ? 11.009 5.297 -17.853 1.00 76.25 86 ILE A C 1
ATOM 704 O O . ILE A 1 86 ? 11.215 6.442 -18.264 1.00 76.25 86 ILE A O 1
ATOM 708 N N . THR A 1 87 ? 11.913 4.613 -17.152 1.00 76.56 87 THR A N 1
ATOM 709 C CA . THR A 1 87 ? 13.191 5.171 -16.700 1.00 76.56 87 THR A CA 1
ATOM 710 C C . THR A 1 87 ? 14.086 5.590 -17.864 1.00 76.56 87 THR A C 1
ATOM 712 O O . THR A 1 87 ? 14.723 6.642 -17.796 1.00 76.56 87 THR A O 1
ATOM 715 N N . HIS A 1 88 ? 14.129 4.810 -18.946 1.00 75.00 88 HIS A N 1
ATOM 716 C CA . HIS A 1 88 ? 15.036 5.078 -20.064 1.00 75.00 88 HIS A CA 1
ATOM 717 C C . HIS A 1 88 ? 14.405 5.870 -21.214 1.00 75.00 88 HIS A C 1
ATOM 719 O O . HIS A 1 88 ? 15.124 6.549 -21.951 1.00 75.00 88 HIS A O 1
ATOM 725 N N . TYR A 1 89 ? 13.082 5.829 -21.375 1.00 70.00 89 TYR A N 1
ATOM 726 C CA . TYR A 1 89 ? 12.406 6.505 -22.482 1.00 70.00 89 TYR A CA 1
ATOM 727 C C . TYR A 1 89 ? 12.066 7.967 -22.169 1.00 70.00 89 TYR A C 1
ATOM 729 O O . TYR A 1 89 ? 12.305 8.843 -23.005 1.00 70.00 89 TYR A O 1
ATOM 737 N N . PHE A 1 90 ? 11.568 8.271 -20.963 1.00 66.19 90 PHE A N 1
ATOM 738 C CA . PHE A 1 90 ? 11.160 9.629 -20.578 1.00 66.19 90 PHE A CA 1
ATOM 739 C C . PHE A 1 90 ? 12.346 10.490 -20.125 1.00 66.19 90 PHE A C 1
ATOM 741 O O . PHE A 1 90 ? 12.409 10.985 -19.002 1.00 66.19 90 PHE A O 1
ATOM 748 N N . THR A 1 91 ? 13.301 10.709 -21.026 1.00 72.00 91 THR A N 1
ATOM 749 C CA . THR A 1 91 ? 14.371 11.693 -20.820 1.00 72.00 91 THR A CA 1
ATOM 750 C C . THR A 1 91 ? 13.931 13.077 -21.295 1.00 72.00 91 THR A C 1
ATOM 752 O O . THR A 1 91 ? 13.142 13.215 -22.231 1.00 72.00 91 THR A O 1
ATOM 755 N N . SER A 1 92 ? 14.475 14.137 -20.691 1.00 66.75 92 SER A N 1
ATOM 756 C CA . SER A 1 92 ? 14.178 15.525 -21.088 1.00 66.75 92 SER A CA 1
ATOM 757 C C . SER A 1 92 ? 14.534 15.817 -22.553 1.00 66.75 92 SER A C 1
ATOM 759 O O . SER A 1 92 ? 13.859 16.612 -23.208 1.00 66.75 92 SER A O 1
ATOM 761 N N . ALA A 1 93 ? 15.560 15.146 -23.083 1.00 70.56 93 ALA A N 1
ATOM 762 C CA . ALA A 1 93 ? 15.939 15.200 -24.491 1.00 70.56 93 ALA A CA 1
ATOM 763 C C . ALA A 1 93 ? 14.865 14.565 -25.389 1.00 70.56 93 ALA A C 1
ATOM 765 O O . ALA A 1 93 ? 14.370 15.216 -26.308 1.00 70.56 93 ALA A O 1
ATOM 766 N N . ARG A 1 94 ? 14.424 13.342 -25.066 1.00 64.31 94 ARG A N 1
ATOM 767 C CA . ARG A 1 94 ? 13.368 12.644 -25.815 1.00 64.31 94 ARG A CA 1
ATOM 768 C C . ARG A 1 94 ? 12.023 13.352 -25.728 1.00 64.31 94 ARG A C 1
ATOM 770 O O . ARG A 1 94 ? 11.309 13.414 -26.720 1.00 64.31 94 ARG A O 1
ATOM 777 N N . PHE A 1 95 ? 11.698 13.962 -24.591 1.00 63.62 95 PHE A N 1
ATOM 778 C CA . PHE A 1 95 ? 10.475 14.750 -24.455 1.00 63.62 95 PHE A CA 1
ATOM 779 C C . PHE A 1 95 ? 10.464 15.969 -25.391 1.00 63.62 95 PHE A C 1
ATOM 781 O O . PHE A 1 95 ? 9.439 16.268 -25.999 1.00 63.62 95 PHE A O 1
ATOM 788 N N . LYS A 1 96 ? 11.608 16.649 -25.569 1.00 69.81 96 LYS A N 1
ATOM 789 C CA . LYS A 1 96 ? 11.741 17.739 -26.551 1.00 69.81 96 LYS A CA 1
ATOM 790 C C . LYS A 1 96 ? 11.592 17.234 -27.986 1.00 69.81 96 LYS A C 1
ATOM 792 O O . LYS A 1 96 ? 10.920 17.887 -28.774 1.00 69.81 96 LYS A O 1
ATOM 797 N N . GLU A 1 97 ? 12.168 16.078 -28.315 1.00 72.38 97 GLU A N 1
ATOM 798 C CA . GLU A 1 97 ? 12.028 15.457 -29.641 1.00 72.38 97 GLU A CA 1
ATOM 799 C C . GLU A 1 97 ? 10.580 15.061 -29.944 1.00 72.38 97 GLU A C 1
ATOM 801 O O . GLU A 1 97 ? 10.063 15.420 -30.998 1.00 72.38 97 GLU A O 1
ATOM 806 N N . VAL A 1 98 ? 9.905 14.380 -29.012 1.00 68.00 98 VAL A N 1
ATOM 807 C CA . VAL A 1 98 ? 8.499 13.970 -29.158 1.00 68.00 98 VAL A CA 1
ATOM 808 C C . VAL A 1 98 ? 7.591 15.189 -29.251 1.00 68.00 98 VAL A C 1
ATOM 810 O O . VAL A 1 98 ? 6.706 15.221 -30.102 1.00 68.00 98 VAL A O 1
ATOM 813 N N . ARG A 1 99 ? 7.838 16.224 -28.438 1.00 65.75 99 ARG A N 1
ATOM 814 C CA . ARG A 1 99 ? 7.103 17.487 -28.529 1.00 65.75 99 ARG A CA 1
ATOM 815 C C . ARG A 1 99 ? 7.297 18.126 -29.897 1.00 65.75 99 ARG A C 1
ATOM 817 O O . ARG A 1 99 ? 6.304 18.416 -30.539 1.00 65.75 99 ARG A O 1
ATOM 824 N N . ASN A 1 100 ? 8.537 18.281 -30.363 1.00 70.00 100 ASN A N 1
ATOM 825 C CA . ASN A 1 100 ? 8.823 18.857 -31.677 1.00 70.00 100 ASN A CA 1
ATOM 826 C C . ASN A 1 100 ? 8.180 18.043 -32.808 1.00 70.00 100 ASN A C 1
ATOM 828 O O . ASN A 1 100 ? 7.593 18.625 -33.714 1.00 70.00 100 ASN A O 1
ATOM 832 N N . ALA A 1 101 ? 8.238 16.711 -32.747 1.00 66.50 101 ALA A N 1
ATOM 833 C CA . ALA A 1 101 ? 7.591 15.831 -33.716 1.00 66.50 101 ALA A CA 1
ATOM 834 C C . ALA A 1 101 ? 6.061 15.979 -33.704 1.00 66.50 101 ALA A C 1
ATOM 836 O O . ALA A 1 101 ? 5.451 16.030 -34.770 1.00 66.50 101 ALA A O 1
ATOM 837 N N . ALA A 1 102 ? 5.447 16.118 -32.526 1.00 61.41 102 ALA A N 1
ATOM 838 C CA . ALA A 1 102 ? 4.019 16.384 -32.389 1.00 61.41 102 ALA A CA 1
ATOM 839 C C . ALA A 1 102 ? 3.635 17.758 -32.966 1.00 61.41 102 ALA A C 1
ATOM 841 O O . ALA A 1 102 ? 2.690 17.831 -33.747 1.00 61.41 102 ALA A O 1
ATOM 842 N N . THR A 1 103 ? 4.404 18.822 -32.690 1.00 60.72 103 THR A N 1
ATOM 843 C CA . THR A 1 103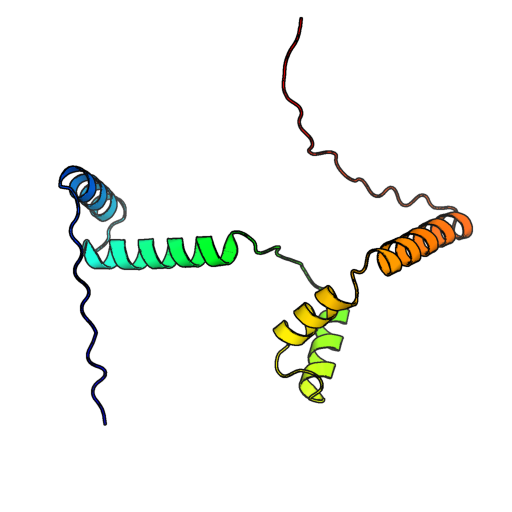 ? 4.174 20.146 -33.297 1.00 60.72 103 THR A CA 1
ATOM 844 C C . THR A 1 103 ? 4.376 20.116 -34.813 1.00 60.72 103 THR A C 1
ATOM 846 O O . THR A 1 103 ? 3.639 20.757 -35.554 1.00 60.72 103 THR A O 1
ATOM 849 N N . HIS A 1 104 ? 5.355 19.358 -35.316 1.00 57.31 104 HIS A N 1
ATOM 850 C CA . HIS A 1 104 ? 5.558 19.190 -36.757 1.00 57.31 104 HIS A CA 1
ATOM 851 C C . HIS A 1 104 ? 4.417 18.401 -37.412 1.00 57.31 104 HIS A C 1
ATOM 853 O O . HIS A 1 104 ? 3.984 18.764 -38.504 1.00 57.31 104 HIS A O 1
ATOM 859 N N . MET A 1 105 ? 3.876 17.373 -36.751 1.00 53.72 105 MET A N 1
ATOM 860 C CA . MET A 1 105 ? 2.673 16.677 -37.218 1.00 53.72 105 MET A CA 1
ATOM 861 C C . MET A 1 105 ? 1.444 17.593 -37.221 1.00 53.72 105 MET A C 1
ATOM 863 O O . MET A 1 105 ? 0.657 17.533 -38.165 1.00 53.72 105 MET A O 1
ATOM 867 N N . GLU A 1 106 ? 1.301 18.468 -36.226 1.00 50.66 106 GLU A N 1
ATOM 868 C CA . GLU A 1 106 ? 0.239 19.480 -36.150 1.00 50.66 106 GLU A CA 1
ATOM 869 C C . GLU A 1 106 ? 0.302 20.451 -37.344 1.00 50.66 106 GLU A C 1
ATOM 871 O O . GLU A 1 106 ? -0.708 20.710 -38.001 1.00 50.66 106 GLU A O 1
ATOM 876 N N . VAL A 1 107 ? 1.511 20.902 -37.702 1.00 54.81 107 VAL A N 1
ATOM 877 C CA . VAL A 1 107 ? 1.754 21.774 -38.865 1.00 54.81 107 VAL A CA 1
ATOM 878 C C . VAL A 1 107 ? 1.466 21.060 -40.192 1.00 54.81 107 VAL A C 1
ATOM 880 O O . VAL A 1 107 ? 0.923 21.672 -41.108 1.00 54.81 107 VAL A O 1
ATOM 883 N N . VAL A 1 108 ? 1.795 19.769 -40.309 1.00 53.03 108 VAL A N 1
ATOM 884 C CA . VAL A 1 108 ? 1.613 18.991 -41.551 1.00 53.03 108 VAL A CA 1
ATOM 885 C C . VAL A 1 108 ? 0.160 18.544 -41.762 1.00 53.03 108 VAL A C 1
ATOM 887 O O . VAL A 1 108 ? -0.274 18.400 -42.902 1.00 53.03 108 VAL A O 1
ATOM 890 N N . THR A 1 109 ? -0.614 18.337 -40.694 1.00 51.50 109 THR A N 1
ATOM 891 C CA . THR A 1 109 ? -1.999 17.831 -40.784 1.00 51.50 109 THR A CA 1
ATOM 892 C C . THR A 1 109 ? -3.076 18.908 -40.631 1.00 51.50 109 THR A C 1
ATOM 894 O O . THR A 1 109 ? -4.254 18.617 -40.842 1.00 51.50 109 THR A O 1
ATOM 897 N N . GLY A 1 110 ? -2.707 20.148 -40.288 1.00 47.19 110 GLY A N 1
ATOM 898 C CA . GLY A 1 110 ? -3.623 21.293 -40.202 1.00 47.19 110 GLY A CA 1
ATOM 899 C C . GLY A 1 110 ? -4.699 21.184 -39.114 1.00 47.19 110 GLY A C 1
ATOM 900 O O . GLY A 1 110 ? -5.588 22.031 -39.045 1.00 47.19 110 GLY A O 1
ATOM 901 N N . LYS A 1 111 ? -4.644 20.156 -38.260 1.00 51.34 111 LYS A N 1
ATOM 902 C CA . LYS A 1 111 ? -5.548 19.979 -37.123 1.00 51.34 111 LYS A CA 1
ATOM 903 C C . LYS A 1 111 ? -4.806 20.319 -35.840 1.00 51.34 111 LYS A C 1
ATOM 905 O O . LYS A 1 111 ? -3.936 19.562 -35.421 1.00 51.34 111 LYS A O 1
ATOM 910 N N . LYS A 1 112 ? -5.208 21.427 -35.210 1.00 46.00 112 LYS A N 1
ATOM 911 C CA . LYS A 1 112 ? -4.887 21.725 -33.811 1.00 46.00 112 LYS A CA 1
ATOM 912 C C . LYS A 1 112 ? -5.299 20.536 -32.950 1.00 46.00 112 LYS A C 1
ATOM 914 O O . LYS A 1 112 ? -6.486 20.214 -32.881 1.00 46.00 112 LYS A O 1
ATOM 919 N N . VAL A 1 113 ? -4.336 19.901 -32.299 1.00 48.81 113 VAL A N 1
ATOM 920 C CA . VAL A 1 113 ? -4.623 19.001 -31.184 1.00 48.81 113 VAL A CA 1
ATOM 921 C C . VAL A 1 113 ? -4.430 19.848 -29.939 1.00 48.81 113 VAL A C 1
ATOM 923 O O . VAL A 1 113 ? -3.318 19.985 -29.436 1.00 48.81 113 VAL A O 1
ATOM 926 N N . GLU A 1 114 ? -5.505 20.497 -29.493 1.00 40.91 114 GLU A N 1
ATOM 927 C CA . GLU A 1 114 ? -5.509 21.177 -28.201 1.00 40.91 114 GLU A CA 1
ATOM 928 C C . GLU A 1 114 ? -5.345 20.102 -27.126 1.00 40.91 114 GLU A C 1
ATOM 930 O O . GLU A 1 114 ? -6.266 19.358 -26.797 1.00 40.91 114 GLU A O 1
ATOM 935 N N . ALA A 1 115 ? -4.117 19.962 -26.631 1.00 41.91 115 ALA A N 1
ATOM 936 C CA . ALA A 1 115 ? -3.880 19.308 -25.364 1.00 41.91 115 ALA A CA 1
ATOM 937 C C . ALA A 1 115 ? -4.427 20.253 -24.291 1.00 41.91 115 ALA A C 1
ATOM 939 O O . ALA A 1 115 ? -3.720 21.161 -23.847 1.00 41.91 115 ALA A O 1
ATOM 940 N N . ASP A 1 116 ? -5.696 20.065 -23.929 1.00 37.56 116 ASP A N 1
ATOM 941 C CA . ASP A 1 116 ? -6.280 20.638 -22.721 1.00 37.56 116 ASP A CA 1
ATOM 942 C C . ASP A 1 116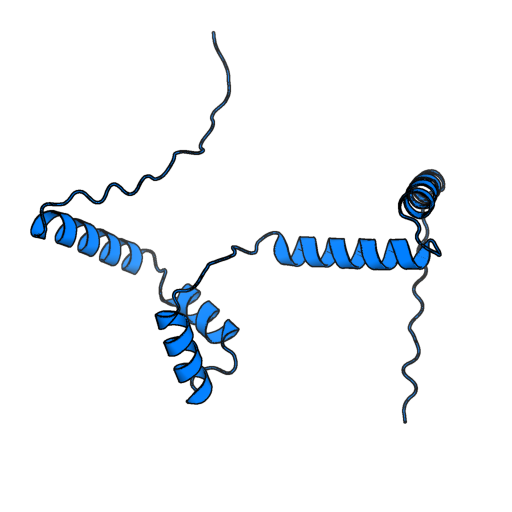 ? -5.490 20.103 -21.520 1.00 37.56 116 ASP A C 1
ATOM 944 O O . ASP A 1 116 ? -5.750 19.040 -20.957 1.00 37.56 116 ASP A O 1
ATOM 948 N N . LEU A 1 117 ? -4.444 20.840 -21.159 1.00 44.38 117 LEU A N 1
ATOM 949 C CA . LEU A 1 117 ? -3.892 20.819 -19.821 1.00 44.38 117 LEU A CA 1
ATOM 950 C C . LEU A 1 117 ? -4.809 21.710 -18.997 1.00 44.38 117 LEU A C 1
ATOM 952 O O . LEU A 1 117 ? -4.556 22.907 -18.850 1.00 44.38 117 LEU A O 1
ATOM 956 N N . ASP A 1 118 ? -5.889 21.116 -18.494 1.00 35.03 118 ASP A N 1
ATOM 957 C CA . ASP A 1 118 ? -6.724 21.741 -17.483 1.00 35.03 118 ASP A CA 1
ATOM 958 C C . ASP A 1 118 ? -5.823 22.133 -16.305 1.00 35.03 118 ASP A C 1
ATOM 960 O O . ASP A 1 118 ? -5.350 21.305 -15.518 1.00 35.03 118 ASP A O 1
ATOM 964 N N . ASN A 1 119 ? -5.542 23.435 -16.242 1.00 40.88 119 ASN A N 1
ATOM 965 C CA . ASN A 1 119 ? -4.856 24.125 -15.166 1.00 40.88 119 ASN A CA 1
ATOM 966 C C . ASN A 1 119 ? -5.672 23.963 -13.880 1.00 40.88 119 ASN A C 1
ATOM 968 O O . ASN A 1 119 ? -6.361 24.872 -13.426 1.00 40.88 119 ASN A O 1
ATOM 972 N N . SER A 1 120 ? -5.513 22.824 -13.221 1.00 37.44 120 SER A N 1
ATOM 973 C CA . SER A 1 120 ? -5.873 22.613 -11.820 1.00 37.44 120 SER A CA 1
ATOM 974 C C . SER A 1 120 ? -4.785 23.193 -10.901 1.00 37.44 120 SER A C 1
ATOM 976 O O . SER A 1 120 ? -4.405 22.623 -9.884 1.00 37.44 120 SER A O 1
ATOM 978 N N . ALA A 1 121 ? -4.297 24.389 -11.243 1.00 38.72 121 ALA A N 1
ATOM 979 C CA . ALA A 1 121 ? -3.583 25.270 -10.333 1.00 38.72 121 ALA A CA 1
ATOM 980 C C . ALA A 1 121 ? -4.584 26.297 -9.790 1.00 38.72 121 ALA A C 1
ATOM 982 O O . ALA A 1 121 ? -4.531 27.487 -10.102 1.00 38.72 121 ALA A O 1
ATOM 983 N N . SER A 1 122 ? -5.519 25.811 -8.972 1.00 38.03 122 SER A N 1
ATOM 984 C CA . SER A 1 122 ? -6.406 26.624 -8.142 1.00 38.03 122 SER A CA 1
ATOM 985 C C . SER A 1 122 ? -5.572 27.437 -7.146 1.00 38.03 122 SER A C 1
ATOM 987 O O . SER A 1 122 ? -5.398 27.052 -5.993 1.00 38.03 122 SER A O 1
ATOM 989 N N . ARG A 1 123 ? -5.034 28.583 -7.577 1.00 35.38 123 ARG A N 1
ATOM 990 C CA . ARG A 1 123 ? -4.566 29.632 -6.665 1.00 35.38 123 ARG A CA 1
ATOM 991 C C . ARG A 1 123 ? -5.790 30.362 -6.128 1.00 35.38 123 ARG A C 1
ATOM 993 O O . ARG A 1 123 ? -6.306 31.290 -6.745 1.00 35.38 123 ARG A O 1
ATOM 1000 N N . GLN A 1 124 ? -6.266 29.898 -4.981 1.00 37.22 124 GLN A N 1
ATOM 1001 C CA . GLN A 1 124 ? -7.249 30.598 -4.169 1.00 37.22 124 GLN A CA 1
ATOM 1002 C C . GLN A 1 124 ? -6.568 31.710 -3.344 1.00 37.22 124 GLN A C 1
ATOM 1004 O O . GLN A 1 124 ? -5.643 31.428 -2.588 1.00 37.22 124 GLN A O 1
ATOM 1009 N N . ILE A 1 125 ? -7.151 32.919 -3.450 1.00 38.56 125 ILE A N 1
ATOM 1010 C CA . ILE A 1 125 ? -7.204 34.036 -2.472 1.00 38.56 125 ILE A CA 1
ATOM 1011 C C . ILE A 1 125 ? -5.897 34.874 -2.400 1.00 38.56 125 ILE A C 1
ATOM 1013 O O . ILE A 1 125 ? -4.806 34.327 -2.358 1.00 38.56 125 ILE A O 1
ATOM 1017 N N . VAL A 1 126 ? -5.900 36.215 -2.513 1.00 33.22 126 VAL A N 1
ATOM 1018 C CA . VAL A 1 126 ? -6.538 37.232 -1.645 1.00 33.22 126 VAL A CA 1
ATOM 1019 C C . VAL A 1 126 ? -6.953 38.478 -2.460 1.00 33.22 126 VAL A C 1
ATOM 1021 O O . VAL A 1 126 ? -6.187 38.959 -3.293 1.00 33.22 126 VAL A O 1
ATOM 1024 N N . LYS A 1 127 ? -8.173 38.992 -2.232 1.00 39.47 127 LYS A N 1
ATOM 1025 C CA . LYS A 1 127 ? -8.651 40.306 -2.720 1.00 39.47 127 LYS A CA 1
ATOM 1026 C 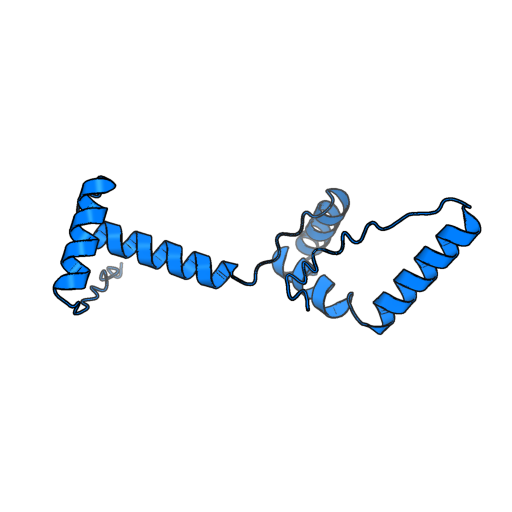C . LYS A 1 127 ? -8.196 41.431 -1.763 1.00 39.47 127 LYS A C 1
ATOM 1028 O O . LYS A 1 127 ? -7.976 41.117 -0.598 1.00 39.47 127 LYS A O 1
ATOM 1033 N N . PRO A 1 128 ? -8.050 42.675 -2.264 1.00 53.44 128 PRO A N 1
ATOM 1034 C CA . PRO A 1 128 ? -7.300 43.767 -1.629 1.00 53.44 128 PRO A CA 1
ATOM 1035 C C . PRO A 1 128 ? -7.841 44.231 -0.277 1.00 53.44 128 PRO A C 1
ATOM 1037 O O . PRO A 1 128 ? -9.074 44.144 -0.072 1.00 53.44 128 PRO A O 1
#

Radius of gyration: 25.5 Å; Cα contacts (8 Å, |Δi|>4): 31; chains: 1; bounding box: 35×74×69 Å

pLDDT: mean 73.13, std 18.34, range [33.22, 95.56]

Foldseek 3Di:
DDPPDPDDDDDDDDPVVVVVLVVVCVVVVPPDSVVSVVVVVVVVVVCVVCVPDDDDDDDPVVVVVLVVCCVVPVDVDSVVVVVVCCVPQPDPVNVVVVVVVVVVVCVVVVDDPPPPPPPPVPPDDDDD

Solvent-accessible surface area (backbone atoms only — not comparable to full-atom values): 8202 Å² total; per-residue (Å²): 133,83,78,81,74,83,81,82,85,85,83,91,74,58,69,75,56,51,55,52,50,52,52,49,28,63,74,72,67,47,94,42,67,66,60,47,50,50,53,52,50,50,53,49,50,52,46,59,68,46,71,81,59,79,89,75,89,73,54,72,69,56,53,53,51,44,48,52,40,30,77,74,61,80,27,97,40,62,66,56,48,50,52,50,48,51,70,70,56,72,36,77,68,50,50,51,52,54,49,50,52,50,55,50,48,32,68,74,66,74,49,85,77,82,77,80,73,78,77,83,71,81,81,76,85,84,82,136

Sequence (128 aa):
MQEQVDERVSARFEKAMMEKVDKEVRKRGYPNRSEFLRRATEAYLEAIENENTLTVELSPLLKGFIKEMVDRGYYTTPKKAIEDAITHYFTSARFKEVRNAATHMEVVTGKKVEADLDNSASRQIVKP

Mean predicted aligned error: 17.63 Å